Protein AF-X6DNF5-F1 (afdb_monomer)

Structure (mmCIF, N/CA/C/O backbone):
data_AF-X6DNF5-F1
#
_entry.id   AF-X6DNF5-F1
#
loop_
_atom_site.group_PDB
_atom_site.id
_atom_site.type_symbol
_atom_site.label_atom_id
_atom_site.label_alt_id
_atom_site.label_comp_id
_atom_site.label_asym_id
_atom_site.label_entity_id
_atom_site.label_seq_id
_atom_site.pdbx_PDB_ins_code
_atom_site.Cartn_x
_atom_site.Cartn_y
_atom_site.Cartn_z
_atom_site.occupancy
_atom_site.B_iso_or_equiv
_atom_site.auth_seq_id
_atom_site.auth_comp_id
_atom_site.auth_asym_id
_atom_site.auth_atom_id
_atom_site.pdbx_PDB_model_num
ATOM 1 N N . MET A 1 1 ? -33.774 -1.068 -10.343 1.00 35.28 1 MET A N 1
ATOM 2 C CA . MET A 1 1 ? -32.782 -2.159 -10.461 1.00 35.28 1 MET A CA 1
ATOM 3 C C . MET A 1 1 ? -31.436 -1.623 -9.968 1.00 35.28 1 MET A C 1
ATOM 5 O O . MET A 1 1 ? -30.794 -0.854 -10.670 1.00 35.28 1 MET A O 1
ATOM 9 N N . ARG A 1 2 ? -31.097 -1.871 -8.694 1.00 27.62 2 ARG A N 1
ATOM 10 C CA . ARG A 1 2 ? -29.880 -1.365 -8.026 1.00 27.62 2 ARG A CA 1
ATOM 11 C C . ARG A 1 2 ? -28.674 -2.157 -8.543 1.00 27.62 2 ARG A C 1
ATOM 13 O O . ARG A 1 2 ? -28.698 -3.381 -8.462 1.00 27.62 2 ARG A O 1
ATOM 20 N N . ARG A 1 3 ? -27.640 -1.485 -9.060 1.00 29.94 3 ARG A N 1
ATOM 21 C CA . ARG A 1 3 ? -26.357 -2.141 -9.357 1.00 29.94 3 ARG A CA 1
ATOM 22 C C . ARG A 1 3 ? -25.730 -2.607 -8.034 1.00 29.94 3 ARG A C 1
ATOM 24 O O . ARG A 1 3 ? -25.719 -1.814 -7.091 1.00 29.94 3 ARG A O 1
ATOM 31 N N . PRO A 1 4 ? -25.236 -3.849 -7.920 1.00 35.09 4 PRO A N 1
ATOM 32 C CA . PRO A 1 4 ? -24.460 -4.239 -6.756 1.00 35.09 4 PRO A CA 1
ATOM 33 C C . PRO A 1 4 ? -23.142 -3.455 -6.769 1.00 35.09 4 PRO A C 1
ATOM 35 O O . PRO A 1 4 ? -22.412 -3.468 -7.760 1.00 35.09 4 PRO A O 1
ATOM 38 N N . ASN A 1 5 ? -22.875 -2.732 -5.678 1.00 32.38 5 ASN A N 1
ATOM 39 C CA . ASN A 1 5 ? -21.594 -2.088 -5.403 1.00 32.38 5 ASN A CA 1
ATOM 40 C C . ASN A 1 5 ? -20.510 -3.169 -5.325 1.00 32.38 5 ASN A C 1
ATOM 42 O O . ASN A 1 5 ? -20.284 -3.759 -4.270 1.00 32.38 5 ASN A O 1
ATOM 46 N N . GLY A 1 6 ? -19.848 -3.422 -6.450 1.00 28.47 6 GLY A N 1
ATOM 47 C CA . GLY A 1 6 ? -18.581 -4.132 -6.503 1.00 28.47 6 GLY A CA 1
ATOM 48 C C . GLY A 1 6 ? -17.482 -3.229 -5.960 1.00 28.47 6 GLY A C 1
ATOM 49 O O . GLY A 1 6 ? -16.728 -2.642 -6.728 1.00 28.47 6 GLY A O 1
ATOM 50 N N . LEU A 1 7 ? -17.407 -3.099 -4.633 1.00 33.09 7 LEU A N 1
ATOM 51 C CA . LEU A 1 7 ? -16.141 -2.773 -3.992 1.00 33.09 7 LEU A CA 1
ATOM 52 C C . LEU A 1 7 ? -15.235 -3.963 -4.284 1.00 33.09 7 LEU A C 1
ATOM 54 O O . LEU A 1 7 ? -15.443 -5.060 -3.767 1.00 33.09 7 LEU A O 1
ATOM 58 N N . SER A 1 8 ? -14.317 -3.753 -5.221 1.00 33.59 8 SER A N 1
ATOM 59 C CA . SER A 1 8 ? -13.310 -4.718 -5.618 1.00 33.59 8 SER A CA 1
ATOM 60 C C . SER A 1 8 ? -12.617 -5.238 -4.367 1.00 33.59 8 SER A C 1
ATOM 62 O O . SER A 1 8 ? -11.865 -4.513 -3.716 1.00 33.59 8 SER A O 1
ATOM 64 N N . GLN A 1 9 ? -12.873 -6.503 -4.046 1.00 33.78 9 GLN A N 1
ATOM 65 C CA . GLN A 1 9 ? -11.950 -7.315 -3.277 1.00 33.78 9 GLN A CA 1
ATOM 66 C C . GLN A 1 9 ? -10.647 -7.357 -4.084 1.00 33.78 9 GLN A C 1
ATOM 68 O O . GLN A 1 9 ? -10.449 -8.240 -4.915 1.00 33.78 9 GLN A O 1
ATOM 73 N N . THR A 1 10 ? -9.763 -6.376 -3.904 1.00 34.81 10 THR A N 1
ATOM 74 C CA . THR A 1 10 ? -8.356 -6.543 -4.259 1.00 34.81 10 THR A CA 1
ATOM 75 C C . THR A 1 10 ? -7.779 -7.466 -3.205 1.00 34.81 10 THR A C 1
ATOM 77 O O . THR A 1 10 ? -7.317 -7.066 -2.138 1.00 34.81 10 THR A O 1
ATOM 80 N N . ALA A 1 11 ? -7.973 -8.748 -3.504 1.00 30.94 11 ALA A N 1
ATOM 81 C CA . ALA A 1 11 ? -7.489 -9.881 -2.765 1.00 30.94 11 ALA A CA 1
ATOM 82 C C . ALA A 1 11 ? -6.022 -9.689 -2.382 1.00 30.94 11 ALA A C 1
ATOM 84 O O . ALA A 1 11 ? -5.191 -9.260 -3.182 1.00 30.94 11 ALA A O 1
ATOM 85 N N . GLU A 1 12 ? -5.750 -10.062 -1.138 1.00 31.97 12 GLU A N 1
ATOM 86 C CA . GLU A 1 12 ? -4.488 -10.601 -0.655 1.00 31.97 12 GLU A CA 1
ATOM 87 C C . GLU A 1 12 ? -3.693 -11.308 -1.763 1.00 31.97 12 GLU A C 1
ATOM 89 O O . GLU A 1 12 ? -3.837 -12.502 -2.005 1.00 31.97 12 GLU A O 1
ATOM 94 N N . ARG A 1 13 ? -2.793 -10.575 -2.416 1.00 30.89 13 ARG A N 1
ATOM 95 C CA . ARG A 1 13 ? -1.560 -11.159 -2.930 1.00 30.89 13 ARG A CA 1
ATOM 96 C C . ARG A 1 13 ? -0.486 -10.849 -1.908 1.00 30.89 13 ARG A C 1
ATOM 98 O O . ARG A 1 13 ? 0.107 -9.773 -1.905 1.00 30.89 13 ARG A O 1
ATOM 105 N N . ALA A 1 14 ? -0.287 -11.796 -0.997 1.00 32.88 14 ALA A N 1
ATOM 106 C CA . ALA A 1 14 ? 0.929 -11.864 -0.209 1.00 32.88 14 ALA A CA 1
ATOM 107 C C . ALA A 1 14 ? 2.126 -11.790 -1.179 1.00 32.88 14 ALA A C 1
ATOM 109 O O . ALA A 1 14 ? 2.300 -12.674 -2.011 1.00 32.88 14 ALA A O 1
ATOM 110 N N . GLY A 1 15 ? 2.900 -10.703 -1.122 1.00 32.84 15 GLY A N 1
ATOM 111 C CA . GLY A 1 15 ? 4.221 -10.626 -1.755 1.00 32.84 15 GLY A CA 1
ATOM 112 C C . GLY A 1 15 ? 4.400 -9.755 -3.006 1.00 32.84 15 GLY A C 1
ATOM 113 O O . GLY A 1 15 ? 5.535 -9.642 -3.450 1.00 32.84 15 GLY A O 1
ATOM 114 N N . ALA A 1 16 ? 3.380 -9.090 -3.561 1.00 36.53 16 ALA A N 1
ATOM 115 C CA . ALA A 1 16 ? 3.560 -8.280 -4.778 1.00 36.53 16 ALA A CA 1
ATOM 116 C C . ALA A 1 16 ? 3.192 -6.806 -4.561 1.00 36.53 16 ALA A C 1
ATOM 118 O O . ALA A 1 16 ? 2.018 -6.460 -4.568 1.00 36.53 16 ALA A O 1
ATOM 119 N N . LEU A 1 17 ? 4.225 -5.987 -4.325 1.00 40.72 17 LEU A N 1
ATOM 120 C CA . LEU A 1 17 ? 4.458 -4.576 -4.699 1.00 40.72 17 LEU A CA 1
ATOM 121 C 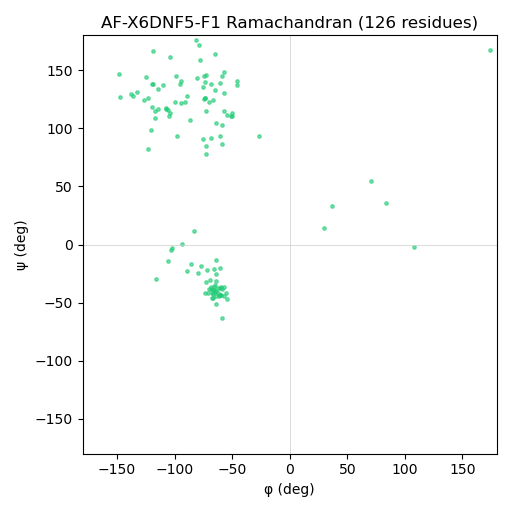C . LEU A 1 17 ? 3.305 -3.565 -4.882 1.00 40.72 17 LEU A C 1
ATOM 123 O O . LEU A 1 17 ? 3.577 -2.473 -5.360 1.00 40.72 17 LEU A O 1
ATOM 127 N N . THR A 1 18 ? 2.063 -3.795 -4.464 1.00 46.72 18 THR A N 1
ATOM 128 C CA . THR A 1 18 ? 1.062 -2.723 -4.428 1.00 46.72 18 THR A CA 1
ATOM 129 C C . THR A 1 18 ? 1.402 -1.791 -3.267 1.00 46.72 18 THR A C 1
ATOM 131 O O . THR A 1 18 ? 1.331 -2.226 -2.112 1.00 46.72 18 THR A O 1
ATOM 134 N N . PRO A 1 19 ? 1.764 -0.523 -3.517 1.00 57.66 19 PRO A N 1
ATOM 135 C CA . PRO A 1 19 ? 2.161 0.370 -2.438 1.00 57.66 19 PRO A CA 1
ATOM 136 C C . PRO A 1 19 ? 0.964 0.716 -1.557 1.00 57.66 19 PRO A C 1
ATOM 138 O O . PRO A 1 19 ? 1.128 0.868 -0.357 1.00 57.66 19 PRO A O 1
ATOM 141 N N . VAL A 1 20 ? -0.246 0.750 -2.123 1.00 57.03 20 VAL A N 1
ATOM 142 C CA . VAL A 1 20 ? -1.458 1.182 -1.431 1.00 57.03 20 VAL A CA 1
ATOM 143 C C . VAL A 1 20 ? -2.333 -0.016 -1.062 1.00 57.03 20 VAL A C 1
ATOM 145 O O . VAL A 1 20 ? -2.940 -0.647 -1.923 1.00 57.03 20 VAL A O 1
ATOM 148 N N . GLN A 1 21 ? -2.429 -0.307 0.232 1.00 64.81 21 GLN A N 1
ATOM 149 C CA . GLN A 1 21 ? -3.350 -1.291 0.795 1.00 64.81 21 GLN A CA 1
ATOM 150 C C . GLN A 1 21 ? -4.570 -0.567 1.362 1.00 64.81 21 GLN A C 1
ATOM 152 O O . GLN A 1 21 ? -4.436 0.288 2.237 1.00 64.81 21 GLN A O 1
ATOM 157 N N . PHE A 1 22 ? -5.758 -0.915 0.873 1.00 60.94 22 PHE A N 1
ATOM 158 C CA . PHE A 1 22 ? -7.022 -0.352 1.333 1.00 60.94 22 PHE A CA 1
ATOM 159 C C . PHE A 1 22 ? -7.943 -1.470 1.809 1.00 60.94 22 PHE A C 1
ATOM 161 O O . PHE A 1 22 ? -8.215 -2.415 1.070 1.00 60.94 22 PHE A O 1
ATOM 168 N N . ARG A 1 23 ? -8.440 -1.359 3.041 1.00 64.62 23 ARG A N 1
ATOM 169 C CA . ARG A 1 23 ? -9.527 -2.201 3.547 1.00 64.62 23 ARG A CA 1
ATOM 170 C C . ARG A 1 23 ? -10.568 -1.327 4.229 1.00 64.62 23 ARG A C 1
ATOM 172 O O . ARG A 1 23 ? -10.233 -0.493 5.066 1.00 64.62 23 ARG A O 1
ATOM 179 N N . THR A 1 24 ? -11.831 -1.537 3.869 1.00 53.88 24 THR A N 1
ATOM 180 C CA . THR A 1 24 ? -12.987 -0.887 4.495 1.00 53.88 24 THR A CA 1
ATOM 181 C C . THR A 1 24 ? -13.745 -1.891 5.342 1.00 53.88 24 THR A C 1
ATOM 183 O O . THR A 1 24 ? -14.339 -2.826 4.804 1.00 53.88 24 THR A O 1
ATOM 186 N N . ALA A 1 25 ? -13.804 -1.650 6.645 1.00 54.91 25 ALA A N 1
ATOM 187 C CA . ALA A 1 25 ? -14.937 -2.093 7.441 1.00 54.91 25 ALA A CA 1
ATOM 188 C C . ALA A 1 25 ? -16.135 -1.177 7.129 1.00 54.91 25 ALA A C 1
ATOM 190 O O . ALA A 1 25 ? -15.940 0.001 6.829 1.00 54.91 25 ALA A O 1
ATOM 191 N N . GLY A 1 26 ? -17.357 -1.717 7.122 1.00 49.41 26 GLY A N 1
ATOM 192 C CA . GLY A 1 26 ? -18.575 -0.998 6.727 1.00 49.41 26 GLY A CA 1
ATOM 193 C C . GLY A 1 26 ? -18.702 0.406 7.338 1.00 49.41 26 GLY A C 1
ATOM 194 O O . GLY A 1 26 ? -18.340 0.634 8.489 1.00 49.41 26 GLY A O 1
ATOM 195 N N . GLY A 1 27 ? -19.197 1.351 6.532 1.00 52.00 27 GLY A N 1
ATOM 196 C CA . GLY A 1 27 ? -19.199 2.782 6.838 1.00 52.00 27 GLY A CA 1
ATOM 197 C C . GLY A 1 27 ? -19.912 3.148 8.144 1.00 52.00 27 GLY A C 1
ATOM 198 O O . GLY A 1 27 ? -21.129 3.014 8.251 1.00 52.00 27 GLY A O 1
ATOM 199 N N . GLY A 1 28 ? -19.136 3.668 9.098 1.00 44.41 28 GLY A N 1
ATOM 200 C CA . GLY A 1 28 ? -19.586 4.448 10.255 1.00 44.41 28 GLY A CA 1
ATOM 201 C C . GLY A 1 28 ? -19.313 5.951 10.061 1.00 44.41 28 GLY A C 1
ATOM 202 O O . GLY A 1 28 ? -18.535 6.322 9.180 1.00 44.41 28 GLY A O 1
ATOM 203 N N . PRO A 1 29 ? -19.984 6.832 10.825 1.00 46.22 29 PRO A N 1
ATOM 204 C CA . PRO A 1 29 ? -20.289 8.207 10.424 1.00 46.22 29 PRO A CA 1
ATOM 205 C C . PRO A 1 29 ? -19.070 9.137 10.442 1.00 46.22 29 PRO A C 1
ATOM 207 O O . PRO A 1 29 ? -18.284 9.089 11.372 1.00 46.22 29 PRO A O 1
ATOM 210 N N . ALA A 1 30 ? -18.965 10.010 9.433 1.00 50.88 30 ALA A N 1
ATOM 211 C CA . ALA A 1 30 ? -18.3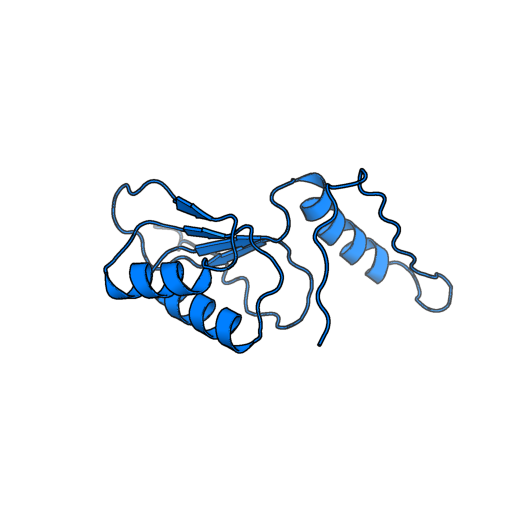34 11.344 9.432 1.00 50.88 30 ALA A CA 1
ATOM 212 C C . ALA A 1 30 ? -17.043 11.583 10.263 1.00 50.88 30 ALA A C 1
ATOM 214 O O . ALA A 1 30 ? -16.826 12.690 10.755 1.00 50.88 30 ALA A O 1
ATOM 215 N N . CYS A 1 31 ? -16.164 10.592 10.414 1.00 48.19 31 CYS A N 1
ATOM 216 C CA . CYS A 1 31 ? -14.901 10.751 11.132 1.00 48.19 31 CYS A CA 1
ATOM 217 C C . CYS A 1 31 ? -13.775 11.087 10.144 1.00 48.19 31 CYS A C 1
ATOM 219 O O . CYS A 1 31 ? -13.515 10.313 9.222 1.00 48.19 31 CYS A O 1
ATOM 221 N N . GLN A 1 32 ? -13.095 12.222 10.333 1.00 56.78 32 GLN A N 1
ATOM 222 C CA . GLN A 1 32 ? -11.915 12.573 9.535 1.00 56.78 32 GLN A CA 1
ATOM 223 C C . GLN A 1 32 ? -10.812 11.515 9.716 1.00 56.78 32 GLN A C 1
ATOM 225 O O . GLN A 1 32 ? -10.607 11.047 10.841 1.00 56.78 32 GLN A O 1
ATOM 230 N N . PRO A 1 33 ? -10.103 11.127 8.643 1.00 63.34 33 PRO A N 1
ATOM 231 C CA . PRO A 1 33 ? -9.048 10.134 8.743 1.00 63.34 33 PRO A CA 1
ATOM 232 C C . PRO A 1 33 ? -7.855 10.676 9.538 1.00 63.34 33 PRO A C 1
ATOM 234 O O . PRO A 1 33 ? -7.426 11.813 9.340 1.00 63.34 33 PRO A O 1
ATOM 237 N N . VAL A 1 34 ? -7.285 9.846 10.409 1.00 76.12 34 VAL A N 1
ATOM 238 C CA . VAL A 1 34 ? -6.063 10.179 11.152 1.00 76.12 34 VAL A CA 1
ATOM 239 C C . VAL A 1 34 ? -4.848 9.708 10.356 1.00 76.12 34 VAL A C 1
ATOM 241 O O . VAL A 1 34 ? -4.730 8.522 10.043 1.00 76.12 34 VAL A O 1
ATOM 244 N N . VAL A 1 35 ? -3.936 10.631 10.037 1.00 76.00 35 VAL A N 1
ATOM 245 C CA . VAL A 1 35 ? -2.683 10.338 9.322 1.00 76.00 35 VAL A CA 1
ATOM 246 C C . VAL A 1 35 ? -1.576 10.004 10.317 1.00 76.00 35 VAL A C 1
ATOM 248 O O . VAL A 1 35 ? -1.304 10.766 11.244 1.00 76.00 35 VAL A O 1
ATOM 251 N N . LEU A 1 36 ? -0.917 8.866 10.111 1.00 76.06 36 LEU A N 1
ATOM 252 C CA . LEU A 1 36 ? 0.078 8.308 11.018 1.00 76.06 36 LEU A CA 1
ATOM 253 C C . LEU A 1 36 ? 1.435 8.178 10.332 1.00 76.06 36 LEU A C 1
ATOM 255 O O . LEU A 1 36 ? 1.607 7.412 9.383 1.00 76.06 36 LEU A O 1
ATOM 259 N N . ALA A 1 37 ? 2.416 8.899 10.875 1.00 64.69 37 ALA A N 1
ATOM 260 C CA . ALA A 1 37 ? 3.820 8.829 10.490 1.00 64.69 37 ALA A CA 1
ATOM 261 C C . ALA A 1 37 ? 4.669 8.485 11.728 1.00 64.69 37 ALA A C 1
ATOM 263 O O . ALA A 1 37 ? 5.204 9.363 12.401 1.00 64.69 37 ALA A O 1
ATOM 264 N N . GLY A 1 38 ? 4.757 7.196 12.079 1.00 72.06 38 GLY A N 1
ATOM 265 C CA . GLY A 1 38 ? 5.569 6.743 13.215 1.00 72.06 38 GLY A CA 1
ATOM 266 C C . GLY A 1 38 ? 5.437 5.254 13.549 1.00 72.06 38 GLY A C 1
ATOM 267 O O . GLY A 1 38 ? 4.522 4.579 13.079 1.00 72.06 38 GLY A O 1
ATOM 268 N N . ARG A 1 39 ? 6.341 4.743 14.398 1.00 70.38 39 ARG A N 1
ATOM 269 C CA . ARG A 1 39 ? 6.408 3.317 14.794 1.00 70.38 39 ARG A CA 1
ATOM 270 C C . ARG A 1 39 ? 5.198 2.828 15.603 1.00 70.38 39 ARG A C 1
ATOM 272 O O . ARG A 1 39 ? 4.903 1.647 15.605 1.00 70.38 39 ARG A O 1
ATOM 279 N N . LEU A 1 40 ? 4.445 3.729 16.235 1.00 77.50 40 LEU A N 1
ATOM 280 C CA . LEU A 1 40 ? 3.281 3.385 17.071 1.00 77.50 40 LEU A CA 1
ATOM 281 C C . LEU A 1 40 ? 1.981 3.162 16.276 1.00 77.50 40 LEU A C 1
ATOM 283 O O . LEU A 1 40 ? 0.897 3.098 16.855 1.00 77.50 40 LEU A O 1
ATOM 287 N N . SER A 1 41 ? 2.076 3.059 14.948 1.00 78.44 41 SER A N 1
ATOM 288 C CA . SER A 1 41 ? 0.903 2.952 14.075 1.00 78.44 41 SER A CA 1
ATOM 289 C C . SER A 1 41 ? 0.110 1.659 14.311 1.00 78.44 41 SER A C 1
ATOM 291 O O . SER A 1 41 ? -1.116 1.704 14.274 1.00 78.44 41 SER A O 1
ATOM 293 N N . ASN A 1 42 ? 0.778 0.540 14.631 1.00 80.56 42 ASN A N 1
ATOM 294 C CA . ASN A 1 42 ? 0.102 -0.717 14.975 1.00 80.56 42 ASN A CA 1
ATOM 295 C C . ASN A 1 42 ? -0.724 -0.577 16.272 1.00 80.56 42 ASN A C 1
ATOM 297 O O . ASN A 1 42 ? -1.926 -0.840 16.296 1.00 80.56 42 ASN A O 1
ATOM 301 N N . THR A 1 43 ? -0.113 -0.066 17.344 1.00 83.12 43 THR A N 1
ATOM 302 C CA . THR A 1 43 ? -0.797 0.128 18.632 1.00 83.12 43 THR A CA 1
ATOM 303 C C . THR A 1 43 ? -2.054 0.982 18.493 1.00 83.12 43 THR A C 1
ATOM 305 O O . THR A 1 43 ? -3.091 0.657 19.072 1.00 83.12 43 THR A O 1
ATOM 308 N N . LEU A 1 44 ? -1.993 2.055 17.700 1.00 81.44 44 LEU A N 1
ATOM 309 C CA . LEU A 1 44 ? -3.163 2.893 17.469 1.00 81.44 44 LEU A CA 1
ATOM 310 C C . LEU A 1 44 ? -4.227 2.186 16.621 1.00 81.44 44 LEU A C 1
ATOM 312 O O . LEU A 1 44 ? -5.406 2.306 16.941 1.00 81.44 44 LEU A O 1
ATOM 316 N N . ALA A 1 45 ? -3.836 1.405 15.609 1.00 80.31 45 ALA A N 1
ATOM 317 C CA . ALA A 1 45 ? -4.774 0.592 14.837 1.00 80.31 45 ALA A CA 1
ATOM 318 C C . ALA A 1 45 ? -5.562 -0.370 15.741 1.00 80.31 45 ALA A C 1
ATOM 320 O O . ALA A 1 45 ? -6.790 -0.415 15.665 1.00 80.31 45 ALA A O 1
ATOM 321 N N . ARG A 1 46 ? -4.884 -1.047 16.678 1.00 82.62 46 ARG A N 1
ATOM 322 C CA . ARG A 1 46 ? -5.526 -1.924 17.674 1.00 82.62 46 ARG A CA 1
ATOM 323 C C . ARG A 1 46 ? -6.482 -1.164 18.597 1.00 82.62 46 ARG A C 1
ATOM 325 O O . ARG A 1 46 ? -7.580 -1.639 18.877 1.00 82.62 46 ARG A O 1
ATOM 332 N N . LEU A 1 47 ? -6.098 0.030 19.054 1.00 83.19 47 LEU A N 1
ATOM 333 C CA . LEU A 1 47 ? -6.952 0.868 19.903 1.00 83.19 47 LEU A CA 1
ATOM 334 C C . LEU A 1 47 ? -8.197 1.368 19.163 1.00 83.19 47 LEU A C 1
ATOM 336 O O . LEU A 1 47 ? -9.290 1.344 19.727 1.00 83.19 47 LEU A O 1
ATOM 340 N N . CYS A 1 48 ? -8.044 1.802 17.911 1.00 82.25 48 CYS A N 1
ATOM 341 C CA . CYS A 1 48 ? -9.159 2.224 17.070 1.00 82.25 48 CYS A CA 1
ATOM 342 C C . CYS A 1 48 ? -10.099 1.052 16.773 1.00 82.25 48 CYS A C 1
ATOM 344 O O . CYS A 1 48 ? -11.311 1.230 16.860 1.00 82.25 48 CYS A O 1
ATOM 346 N N . ALA A 1 49 ? -9.565 -0.142 16.513 1.00 82.19 49 ALA A N 1
ATOM 347 C CA . ALA A 1 49 ? -10.364 -1.349 16.328 1.00 82.19 49 ALA A CA 1
ATOM 348 C C . ALA A 1 49 ? -11.191 -1.708 17.572 1.00 82.19 49 ALA A C 1
ATOM 350 O O . ALA A 1 49 ? -12.377 -2.002 17.469 1.00 82.19 49 ALA A O 1
ATOM 351 N N . ALA A 1 50 ? -10.590 -1.619 18.762 1.00 82.88 50 ALA A N 1
ATOM 352 C CA . ALA A 1 50 ? -11.269 -1.944 20.015 1.00 82.88 50 ALA A CA 1
ATOM 353 C C . ALA A 1 50 ? -12.319 -0.902 20.441 1.00 82.88 50 ALA A C 1
ATOM 355 O O . ALA A 1 50 ? -13.300 -1.249 21.094 1.00 82.88 50 ALA A O 1
ATOM 356 N N . ARG A 1 51 ? -12.103 0.381 20.123 1.00 80.00 51 ARG A N 1
ATOM 357 C CA . ARG A 1 51 ? -12.943 1.497 20.598 1.00 80.00 51 ARG A CA 1
ATOM 358 C C . ARG A 1 51 ? -13.923 2.047 19.559 1.00 80.00 51 ARG A C 1
ATOM 360 O O . ARG A 1 51 ? -14.702 2.927 19.908 1.00 80.00 51 ARG A O 1
ATOM 367 N N . GLY A 1 52 ? -13.884 1.570 18.314 1.00 73.75 52 GLY A N 1
ATOM 368 C CA . GLY A 1 52 ? -14.666 2.153 17.217 1.00 73.75 52 GLY A CA 1
ATOM 369 C C . GLY A 1 52 ? -14.135 3.531 16.810 1.00 73.75 52 GLY A C 1
ATOM 370 O O . GLY A 1 52 ? -14.854 4.525 16.847 1.00 73.75 52 GLY A O 1
ATOM 371 N N . GLY A 1 53 ? -12.840 3.596 16.496 1.00 73.94 53 GLY A N 1
ATOM 372 C CA . GLY A 1 53 ? -12.130 4.825 16.147 1.00 73.94 53 GLY A CA 1
ATOM 373 C C . GLY A 1 53 ? -12.307 5.284 14.689 1.00 73.94 53 GLY A C 1
ATOM 374 O O . GLY A 1 53 ? -12.920 4.588 13.879 1.00 73.94 53 GLY A O 1
ATOM 375 N N . PRO A 1 54 ? -11.744 6.458 14.341 1.00 81.75 54 PRO A N 1
ATOM 376 C CA . PRO A 1 54 ? -11.793 7.006 12.986 1.00 81.75 54 PRO A CA 1
ATOM 377 C C . PRO A 1 54 ? -11.021 6.134 11.989 1.00 81.75 54 PRO A C 1
ATOM 379 O O . PRO A 1 54 ? -10.168 5.333 12.374 1.00 81.75 54 PRO A O 1
ATOM 382 N N . ALA A 1 55 ? -11.266 6.354 10.695 1.00 83.25 55 ALA A N 1
ATOM 383 C CA . ALA A 1 55 ? -10.444 5.775 9.636 1.00 83.25 55 ALA A CA 1
ATOM 384 C C . ALA A 1 55 ? -8.965 6.180 9.790 1.00 83.25 55 ALA A C 1
ATOM 386 O O . ALA A 1 55 ? -8.655 7.280 10.254 1.00 83.25 55 ALA A O 1
ATOM 387 N N . LEU A 1 56 ? -8.048 5.306 9.375 1.00 84.06 56 LEU A N 1
ATOM 388 C CA . LEU A 1 56 ? -6.607 5.495 9.552 1.00 84.06 56 LEU A CA 1
ATOM 389 C C . LEU A 1 56 ? -5.874 5.526 8.212 1.00 84.06 56 LEU A C 1
ATOM 391 O O . LEU A 1 56 ? -6.129 4.702 7.336 1.00 84.06 56 LEU A O 1
ATOM 395 N N . VAL A 1 57 ? -4.915 6.445 8.081 1.00 86.69 57 VAL A N 1
ATOM 396 C CA . VAL A 1 57 ? -3.967 6.509 6.963 1.00 86.69 57 VAL A CA 1
ATOM 397 C C . VAL A 1 57 ? -2.555 6.300 7.509 1.00 86.69 57 VAL A C 1
ATOM 399 O O . VAL A 1 57 ? -2.021 7.160 8.202 1.00 86.69 57 VAL A O 1
ATOM 402 N N . ILE A 1 58 ? -1.945 5.152 7.224 1.00 86.12 58 ILE A N 1
ATOM 403 C CA . ILE A 1 58 ? -0.652 4.721 7.766 1.00 86.12 58 ILE A CA 1
ATOM 404 C C . ILE A 1 58 ? 0.437 4.889 6.702 1.00 86.12 58 ILE A C 1
ATOM 406 O O . ILE A 1 58 ? 0.432 4.188 5.691 1.00 86.12 58 ILE A O 1
ATOM 410 N N . GLY A 1 59 ? 1.377 5.805 6.950 1.00 82.19 59 GLY A N 1
ATOM 411 C CA . GLY A 1 59 ? 2.542 6.075 6.095 1.00 82.19 59 GLY A CA 1
ATOM 412 C C . GLY A 1 59 ? 3.863 5.487 6.592 1.00 82.19 59 GLY A C 1
ATOM 413 O O . GLY A 1 59 ? 4.905 5.669 5.968 1.00 82.19 59 GLY A O 1
ATOM 414 N N . SER A 1 60 ? 3.854 4.850 7.760 1.00 82.50 60 SER A N 1
ATOM 415 C CA . SER A 1 60 ? 5.043 4.252 8.361 1.00 82.50 60 SER A CA 1
ATOM 416 C C . SER A 1 60 ? 5.464 2.976 7.627 1.00 82.50 60 SER A C 1
ATOM 418 O O . SER A 1 60 ? 4.650 2.211 7.109 1.00 82.50 60 SER A O 1
ATOM 420 N N . THR A 1 61 ? 6.774 2.756 7.574 1.00 78.31 61 THR A N 1
ATOM 421 C CA . THR A 1 61 ? 7.409 1.589 6.955 1.00 78.31 61 THR A CA 1
ATOM 422 C C . THR A 1 61 ? 8.203 0.804 8.003 1.00 78.31 61 THR A C 1
ATOM 424 O O . THR A 1 61 ? 8.447 1.304 9.103 1.00 78.31 61 THR A O 1
ATOM 427 N N . GLY A 1 62 ? 8.604 -0.428 7.667 1.00 79.56 62 GLY A N 1
ATOM 428 C CA . GLY A 1 62 ? 9.419 -1.275 8.549 1.00 79.56 62 GLY A CA 1
ATOM 429 C C . GLY A 1 62 ? 8.633 -2.056 9.605 1.00 79.56 62 GLY A C 1
ATOM 430 O O . GLY A 1 62 ? 9.130 -2.204 10.715 1.00 79.56 62 GLY A O 1
ATOM 431 N N . PHE A 1 63 ? 7.429 -2.522 9.263 1.00 80.25 63 PHE A N 1
ATOM 432 C CA . PHE A 1 63 ? 6.641 -3.409 10.123 1.00 80.25 63 PHE A CA 1
ATOM 433 C C . PHE A 1 63 ? 7.103 -4.859 10.011 1.00 80.25 63 PHE A C 1
ATOM 435 O O . PHE A 1 63 ? 7.413 -5.317 8.906 1.00 80.25 63 PHE A O 1
ATOM 442 N N . ASP A 1 64 ? 7.084 -5.581 11.126 1.00 84.38 64 ASP A N 1
ATOM 443 C CA . ASP A 1 64 ? 7.256 -7.031 11.131 1.00 84.38 64 ASP A CA 1
ATOM 444 C C . ASP A 1 64 ? 5.962 -7.771 10.723 1.00 84.38 64 ASP A C 1
ATOM 446 O O . ASP A 1 64 ? 4.890 -7.182 10.555 1.00 84.38 64 ASP A O 1
ATOM 450 N N . ALA A 1 65 ? 6.051 -9.088 10.520 1.00 83.56 65 ALA A N 1
ATOM 451 C CA . ALA A 1 65 ? 4.904 -9.890 10.094 1.00 83.56 65 ALA A CA 1
ATOM 452 C C . ALA A 1 65 ? 3.761 -9.922 11.130 1.00 83.56 65 ALA A C 1
ATOM 454 O O . ALA A 1 65 ? 2.596 -10.007 10.739 1.00 83.56 65 ALA A O 1
ATOM 455 N N . ALA A 1 66 ? 4.074 -9.836 12.426 1.00 84.12 66 ALA A N 1
ATOM 456 C CA . ALA A 1 66 ? 3.080 -9.837 13.495 1.00 84.12 66 ALA A CA 1
ATOM 457 C C . ALA A 1 66 ? 2.339 -8.492 13.556 1.00 84.12 66 ALA A C 1
ATOM 459 O O . ALA A 1 66 ? 1.114 -8.461 13.632 1.00 84.12 66 ALA A O 1
ATOM 460 N N . GLU A 1 67 ? 3.057 -7.381 13.409 1.00 83.38 67 GLU A N 1
ATOM 461 C CA . GLU A 1 67 ? 2.496 -6.037 13.319 1.00 83.38 67 GLU A CA 1
ATOM 462 C C . GLU A 1 67 ? 1.600 -5.878 12.087 1.00 83.38 67 GLU A C 1
ATOM 464 O O . GLU A 1 67 ? 0.553 -5.234 12.148 1.00 83.38 67 GLU A O 1
ATOM 469 N N . LEU A 1 68 ? 1.975 -6.490 10.962 1.00 84.06 68 LEU A N 1
ATOM 470 C CA . LEU A 1 68 ? 1.127 -6.525 9.771 1.00 84.06 68 LEU A CA 1
ATOM 471 C C . LEU A 1 68 ? -0.153 -7.332 9.991 1.00 84.06 68 LEU A C 1
ATOM 473 O O . LEU A 1 68 ? -1.211 -6.915 9.516 1.00 84.06 68 LEU A O 1
ATOM 477 N N . ALA A 1 69 ? -0.071 -8.453 10.711 1.00 85.88 69 ALA A N 1
ATOM 478 C CA . ALA A 1 69 ? -1.242 -9.244 11.070 1.00 85.88 69 ALA A CA 1
ATOM 479 C C . ALA A 1 69 ? -2.184 -8.454 11.991 1.00 85.88 69 ALA A C 1
ATOM 481 O O . ALA A 1 69 ? -3.382 -8.392 11.724 1.00 85.88 69 ALA A O 1
ATOM 482 N N . ASP A 1 70 ? -1.652 -7.760 12.999 1.00 85.06 70 ASP A N 1
ATOM 483 C CA . ASP A 1 70 ? -2.442 -6.898 13.883 1.00 85.06 70 ASP A CA 1
ATOM 484 C C . ASP A 1 70 ? -3.163 -5.779 13.113 1.00 85.06 70 ASP A C 1
ATOM 486 O O . ASP A 1 70 ? -4.346 -5.512 13.345 1.00 85.06 70 ASP A O 1
ATOM 490 N N . ILE A 1 71 ? -2.475 -5.133 12.165 1.00 83.50 71 ILE A N 1
ATOM 491 C CA . ILE A 1 71 ? -3.073 -4.105 11.303 1.00 83.50 71 ILE A CA 1
ATOM 492 C C . ILE A 1 71 ? -4.167 -4.717 10.416 1.00 83.50 71 ILE A C 1
ATOM 494 O O . ILE A 1 71 ? -5.220 -4.103 10.230 1.00 83.50 71 ILE A O 1
ATOM 498 N N . ALA A 1 72 ? -3.952 -5.921 9.882 1.00 84.94 72 ALA A N 1
ATOM 499 C CA . ALA A 1 72 ? -4.941 -6.622 9.066 1.00 84.94 72 ALA A CA 1
ATOM 500 C C . ALA A 1 72 ? -6.193 -7.017 9.868 1.00 84.94 72 ALA A C 1
ATOM 502 O O . ALA A 1 72 ? -7.304 -6.924 9.338 1.00 84.94 72 ALA A O 1
ATOM 503 N N . GLU A 1 73 ? -6.031 -7.404 11.136 1.00 84.94 73 GLU A N 1
ATOM 504 C CA . GLU A 1 73 ? -7.136 -7.656 12.063 1.00 84.94 73 GLU A CA 1
ATOM 505 C C . GLU A 1 73 ? -7.890 -6.366 12.402 1.00 84.94 73 GLU A C 1
ATOM 507 O O . GLU A 1 73 ? -9.117 -6.319 12.301 1.00 84.94 73 GLU A O 1
ATOM 512 N N . ALA A 1 74 ? -7.175 -5.280 12.710 1.00 83.69 74 ALA A N 1
ATOM 513 C CA . ALA A 1 74 ? -7.785 -3.974 12.955 1.00 83.69 74 ALA A CA 1
ATOM 514 C C . ALA A 1 74 ? -8.590 -3.476 11.741 1.00 83.69 74 ALA A C 1
ATOM 516 O O . ALA A 1 74 ? -9.697 -2.949 11.892 1.00 83.69 74 ALA A O 1
ATOM 517 N N . ALA A 1 75 ? -8.089 -3.727 10.529 1.00 84.75 75 ALA A N 1
ATOM 518 C CA . ALA A 1 75 ? -8.739 -3.355 9.278 1.00 84.75 75 ALA A CA 1
ATOM 519 C C . ALA A 1 75 ? -10.090 -4.058 9.024 1.00 84.75 75 ALA A C 1
ATOM 521 O O . ALA A 1 75 ? -10.843 -3.640 8.144 1.00 84.75 75 ALA A O 1
ATOM 522 N N . LYS A 1 76 ? -10.427 -5.114 9.782 1.00 83.94 76 LYS A N 1
ATOM 523 C CA . LYS A 1 76 ? -11.761 -5.745 9.740 1.00 83.94 76 LYS A CA 1
ATOM 524 C C . LYS A 1 76 ? -12.842 -4.880 10.388 1.00 83.94 76 LYS A C 1
ATOM 526 O O . LYS A 1 76 ? -14.020 -5.061 10.095 1.00 83.94 76 LYS A O 1
ATOM 531 N N . THR A 1 77 ? -12.448 -3.962 11.270 1.00 82.12 77 THR A N 1
ATOM 532 C CA . THR A 1 77 ? -13.359 -3.142 12.089 1.00 82.12 77 THR A CA 1
ATOM 533 C C . THR A 1 77 ? -13.273 -1.652 11.773 1.00 82.12 77 THR A C 1
ATOM 535 O O . THR A 1 77 ? -14.274 -0.949 11.876 1.00 82.12 77 THR A O 1
ATOM 538 N N . VAL A 1 78 ? -12.108 -1.173 11.329 1.00 81.12 78 VAL A N 1
ATOM 539 C CA . VAL A 1 78 ? -11.851 0.229 10.982 1.00 81.12 78 VAL A CA 1
ATOM 540 C C . VAL A 1 78 ? -11.323 0.308 9.553 1.00 81.12 78 VAL A C 1
ATOM 542 O O . VAL A 1 78 ?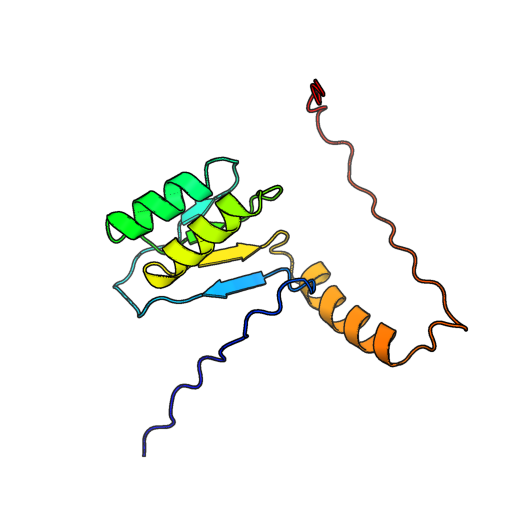 -10.581 -0.563 9.111 1.00 81.12 78 VAL A O 1
ATOM 545 N N . ALA A 1 79 ? -11.694 1.355 8.812 1.00 83.25 79 ALA A N 1
ATOM 546 C CA . ALA A 1 79 ? -11.126 1.589 7.489 1.00 83.25 79 ALA A CA 1
ATOM 547 C C . ALA A 1 79 ? -9.652 2.010 7.603 1.00 83.25 79 ALA A C 1
ATOM 549 O O . ALA A 1 79 ? -9.344 3.011 8.253 1.00 83.25 79 ALA A O 1
ATOM 550 N N . ILE A 1 80 ? -8.749 1.262 6.966 1.00 84.44 80 ILE A N 1
ATOM 551 C CA . ILE A 1 80 ? -7.304 1.518 7.005 1.00 84.44 80 ILE A CA 1
ATOM 552 C C . ILE A 1 80 ? -6.760 1.615 5.577 1.00 84.44 80 ILE A C 1
ATOM 554 O O . ILE A 1 80 ? -6.916 0.698 4.768 1.00 84.44 80 ILE A O 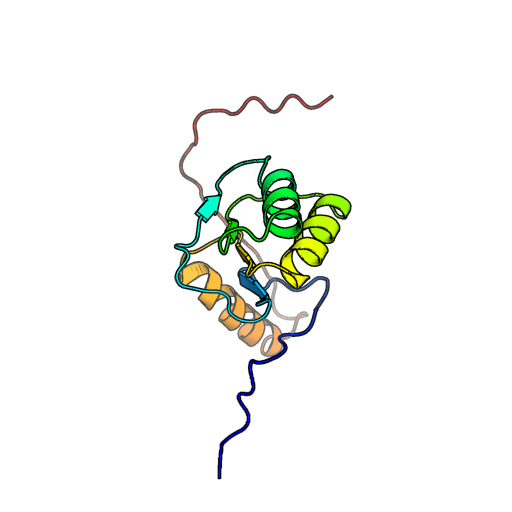1
ATOM 558 N N . LEU A 1 81 ? -6.099 2.738 5.291 1.00 85.12 81 LEU A N 1
ATOM 559 C CA . LEU A 1 81 ? -5.272 2.969 4.114 1.00 85.12 81 LEU A CA 1
ATOM 560 C C . LEU A 1 81 ? -3.808 2.926 4.545 1.00 85.12 81 LEU A C 1
ATOM 562 O O . LEU A 1 81 ? -3.365 3.789 5.295 1.00 85.12 81 LEU A O 1
ATOM 566 N N . ARG A 1 82 ? -3.031 1.964 4.064 1.00 85.38 82 ARG A N 1
ATOM 567 C CA . ARG A 1 82 ? -1.592 1.897 4.327 1.00 85.38 82 ARG A CA 1
ATOM 568 C C . ARG A 1 82 ? -0.825 2.085 3.030 1.00 85.38 82 ARG A C 1
ATOM 570 O O . ARG A 1 82 ? -1.145 1.428 2.045 1.00 85.38 82 ARG A O 1
ATOM 577 N N . SER A 1 83 ? 0.200 2.932 3.044 1.00 84.31 83 SER A N 1
ATOM 578 C CA . SER A 1 83 ? 1.154 2.995 1.940 1.00 84.31 83 SER A CA 1
ATOM 579 C C . SER A 1 83 ? 2.561 3.376 2.373 1.00 84.31 83 SER A C 1
ATOM 581 O O . SER A 1 83 ? 2.738 4.174 3.286 1.00 84.31 83 SER A O 1
ATOM 583 N N . SER A 1 84 ? 3.569 2.832 1.687 1.00 77.62 84 SER A N 1
ATOM 584 C CA . SER A 1 84 ? 4.958 3.301 1.789 1.00 77.62 84 SER A CA 1
ATOM 585 C C . SER A 1 84 ? 5.202 4.596 1.002 1.00 77.62 84 SER A C 1
ATOM 587 O O . SER A 1 84 ? 6.179 5.295 1.260 1.00 77.62 84 SER A O 1
ATOM 589 N N . SER A 1 85 ? 4.316 4.930 0.056 1.00 80.81 85 SER A N 1
ATOM 590 C CA . SER A 1 85 ? 4.340 6.170 -0.723 1.00 80.81 85 SER A CA 1
ATOM 591 C C . SER A 1 85 ? 2.925 6.629 -1.082 1.00 80.81 85 SER A C 1
ATOM 593 O O . SER A 1 85 ? 2.136 5.899 -1.685 1.00 80.81 85 SER A O 1
ATOM 595 N N . PHE A 1 86 ? 2.596 7.878 -0.757 1.00 82.50 86 PHE A N 1
ATOM 596 C CA . PHE A 1 86 ? 1.334 8.506 -1.172 1.00 82.50 86 PHE A CA 1
ATOM 597 C C . PHE A 1 86 ? 1.469 9.308 -2.472 1.00 82.50 86 PHE A C 1
ATOM 599 O O . PHE A 1 86 ? 0.497 9.901 -2.932 1.00 82.50 86 PHE A O 1
ATOM 606 N N . SER A 1 87 ? 2.666 9.338 -3.070 1.00 84.69 87 SER A N 1
ATOM 607 C CA . SER A 1 87 ? 2.887 10.024 -4.340 1.00 84.69 87 SER A CA 1
ATOM 608 C C . SER A 1 87 ? 2.307 9.213 -5.496 1.00 84.69 87 SER A C 1
ATOM 610 O O . SER A 1 87 ? 2.522 8.005 -5.600 1.00 84.69 87 SER A O 1
ATOM 612 N N . VAL A 1 88 ? 1.607 9.903 -6.396 1.00 85.44 88 VAL A N 1
ATOM 613 C CA . VAL A 1 88 ? 1.012 9.305 -7.598 1.00 85.44 88 VAL A CA 1
ATOM 614 C C . VAL A 1 88 ? 2.086 8.692 -8.500 1.00 85.44 88 VAL A C 1
ATOM 616 O O . VAL A 1 88 ? 1.864 7.623 -9.055 1.00 85.44 88 VAL A O 1
ATOM 619 N N . GLY A 1 89 ? 3.262 9.322 -8.603 1.00 86.69 89 GLY A N 1
ATOM 620 C CA . GLY A 1 89 ? 4.335 8.904 -9.512 1.00 86.69 89 GLY A CA 1
ATOM 621 C C . GLY A 1 89 ? 4.828 7.473 -9.257 1.00 86.69 89 GLY A C 1
ATOM 622 O O . GLY A 1 89 ? 4.634 6.618 -10.117 1.00 86.69 89 GLY A O 1
ATOM 623 N N . PRO A 1 90 ? 5.407 7.169 -8.079 1.00 84.44 90 PRO A N 1
ATOM 624 C CA . PRO A 1 90 ? 5.831 5.812 -7.735 1.00 84.44 90 PRO A CA 1
ATOM 625 C C . PRO A 1 90 ? 4.696 4.784 -7.812 1.00 84.44 90 PRO A C 1
ATOM 627 O O . PRO A 1 90 ? 4.918 3.670 -8.271 1.00 84.44 90 PRO A O 1
ATOM 630 N N . ASN A 1 91 ? 3.471 5.160 -7.428 1.00 85.88 91 ASN A N 1
ATOM 631 C CA . ASN A 1 91 ? 2.325 4.249 -7.474 1.00 85.88 91 ASN A CA 1
ATOM 632 C C . ASN A 1 91 ? 1.913 3.902 -8.915 1.00 85.88 91 ASN A C 1
ATOM 634 O O . ASN A 1 91 ? 1.557 2.759 -9.185 1.00 85.88 91 ASN A O 1
ATOM 638 N N . MET A 1 92 ? 2.000 4.857 -9.844 1.00 87.06 92 MET A N 1
ATOM 639 C CA . MET A 1 92 ? 1.776 4.622 -11.273 1.00 87.06 92 MET A CA 1
ATOM 640 C C . MET A 1 92 ? 2.913 3.802 -11.893 1.00 87.06 92 MET A C 1
ATOM 642 O O . MET A 1 92 ? 2.654 2.883 -12.668 1.00 87.06 92 MET A O 1
ATOM 646 N N . LEU A 1 93 ? 4.163 4.098 -11.521 1.00 88.88 93 LEU A N 1
ATOM 647 C CA . LEU A 1 93 ? 5.338 3.380 -12.016 1.00 88.88 93 LEU A CA 1
ATOM 648 C C . LEU A 1 93 ? 5.298 1.892 -11.672 1.00 88.88 93 LEU A C 1
ATOM 650 O O . LEU A 1 93 ? 5.689 1.093 -12.509 1.00 88.88 93 LEU A O 1
ATOM 654 N N . VAL A 1 94 ? 4.781 1.504 -10.501 1.00 86.88 94 VAL A N 1
ATOM 655 C CA . VAL A 1 94 ? 4.599 0.083 -10.153 1.00 86.88 94 VAL A CA 1
ATOM 656 C C . VAL A 1 94 ? 3.783 -0.652 -11.220 1.00 86.88 94 VAL A C 1
ATOM 658 O O . VAL A 1 94 ? 4.195 -1.720 -11.663 1.00 86.88 94 VAL A O 1
ATOM 661 N N . GLY A 1 95 ? 2.664 -0.073 -11.669 1.00 86.56 95 GLY A N 1
ATOM 662 C CA . GLY A 1 95 ? 1.824 -0.690 -12.700 1.00 86.56 95 GLY A CA 1
ATOM 663 C C . GLY A 1 95 ? 2.507 -0.746 -14.067 1.00 86.56 95 GLY A C 1
ATOM 664 O O . GLY A 1 95 ? 2.464 -1.773 -14.736 1.00 86.56 95 GLY A O 1
ATOM 665 N N . LEU A 1 96 ? 3.195 0.330 -14.460 1.00 89.94 96 LEU A N 1
ATOM 666 C CA . LEU A 1 96 ? 3.921 0.380 -15.734 1.00 89.94 96 LEU A CA 1
ATOM 667 C C . LEU A 1 96 ? 5.105 -0.593 -15.772 1.00 89.94 96 LEU A C 1
ATOM 669 O O . LEU A 1 96 ? 5.353 -1.220 -16.796 1.00 89.94 96 LEU A O 1
ATOM 673 N N . VAL A 1 97 ? 5.830 -0.736 -14.661 1.00 90.94 97 VAL A N 1
ATOM 674 C CA . VAL A 1 97 ? 6.936 -1.694 -14.537 1.00 90.94 97 VAL A CA 1
ATOM 675 C C . VAL A 1 97 ? 6.404 -3.124 -14.557 1.00 90.94 97 VAL A C 1
ATOM 677 O O . VAL A 1 97 ? 7.010 -3.986 -15.187 1.00 90.94 97 VAL A O 1
ATOM 680 N N . GLU A 1 98 ? 5.255 -3.387 -13.930 1.00 89.94 98 GLU A N 1
ATOM 681 C CA . GLU A 1 98 ? 4.604 -4.694 -14.027 1.00 89.94 98 GLU A CA 1
ATOM 682 C C . GLU A 1 98 ? 4.234 -5.022 -15.481 1.00 89.94 98 GLU A C 1
ATOM 684 O O . GLU A 1 98 ? 4.499 -6.130 -15.941 1.00 89.94 98 GLU A O 1
ATOM 689 N N . GLU A 1 99 ? 3.686 -4.067 -16.232 1.00 91.94 99 GLU A N 1
ATOM 690 C CA . GLU A 1 99 ? 3.348 -4.271 -17.643 1.00 91.94 99 GLU A CA 1
ATOM 691 C C . GLU A 1 99 ? 4.598 -4.472 -18.512 1.00 91.94 99 GLU A C 1
ATOM 693 O O . GLU A 1 99 ? 4.670 -5.435 -19.277 1.00 91.94 99 GLU A O 1
ATOM 698 N N . ALA A 1 100 ? 5.619 -3.630 -18.335 1.00 91.00 100 ALA A N 1
ATOM 699 C CA . ALA A 1 100 ? 6.884 -3.740 -19.055 1.00 91.00 100 ALA A CA 1
ATOM 700 C C . ALA A 1 100 ? 7.598 -5.070 -18.767 1.00 91.00 100 ALA A C 1
ATOM 702 O O . ALA A 1 100 ? 8.038 -5.741 -19.695 1.00 91.00 100 ALA A O 1
ATOM 703 N N . SER A 1 101 ? 7.653 -5.502 -17.503 1.00 90.44 101 SER A N 1
ATOM 704 C CA . SER A 1 101 ? 8.305 -6.765 -17.121 1.00 90.44 101 SER A CA 1
ATOM 705 C C . SER A 1 101 ? 7.625 -8.007 -17.702 1.00 90.44 101 SER A C 1
ATOM 707 O O . SER A 1 101 ? 8.281 -9.024 -17.884 1.00 90.44 101 SER A O 1
ATOM 709 N N . ARG A 1 102 ? 6.326 -7.941 -18.023 1.00 91.44 102 ARG A N 1
ATOM 710 C CA . ARG A 1 102 ? 5.617 -9.031 -18.716 1.00 91.44 102 ARG A CA 1
ATOM 711 C C . ARG A 1 102 ? 5.860 -9.045 -20.224 1.00 91.44 102 ARG A C 1
ATOM 713 O O . ARG A 1 102 ? 5.665 -10.085 -20.845 1.00 91.44 102 ARG A O 1
ATOM 720 N N . ALA A 1 103 ? 6.201 -7.900 -20.811 1.00 92.00 103 ALA A N 1
ATOM 721 C CA . ALA A 1 103 ? 6.414 -7.751 -22.247 1.00 92.00 103 ALA A CA 1
ATOM 722 C C .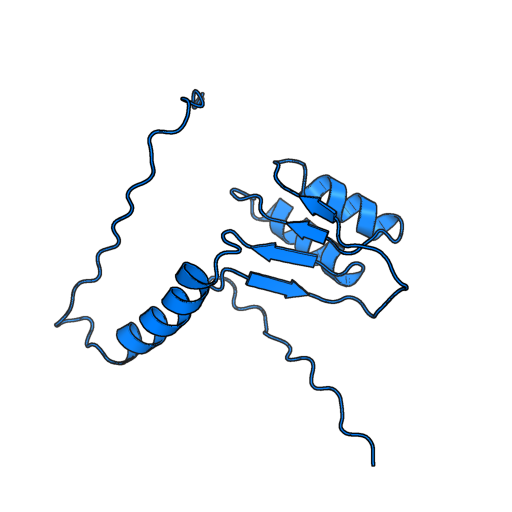 ALA A 1 103 ? 7.868 -8.023 -22.677 1.00 92.00 103 ALA A C 1
ATOM 724 O O . ALA A 1 103 ? 8.104 -8.323 -23.845 1.00 92.00 103 ALA A O 1
ATOM 725 N N . LEU A 1 104 ? 8.827 -7.903 -21.756 1.00 89.94 104 LEU A N 1
ATOM 726 C CA . LEU A 1 104 ? 10.256 -8.116 -22.000 1.00 89.94 104 LEU A CA 1
ATOM 727 C C . LEU A 1 104 ? 10.670 -9.552 -21.635 1.00 89.94 104 LEU A C 1
ATOM 729 O O . LEU A 1 104 ? 10.242 -10.071 -20.604 1.00 89.94 104 LEU A O 1
ATOM 733 N N . ASP A 1 105 ? 11.508 -10.188 -22.462 1.00 89.38 105 ASP A N 1
ATOM 734 C CA . ASP A 1 105 ? 12.075 -11.510 -22.154 1.00 89.38 105 ASP A CA 1
ATOM 735 C C . ASP A 1 105 ? 13.158 -11.379 -21.062 1.00 89.38 105 ASP A C 1
ATOM 737 O O . ASP A 1 105 ? 14.099 -10.598 -21.241 1.0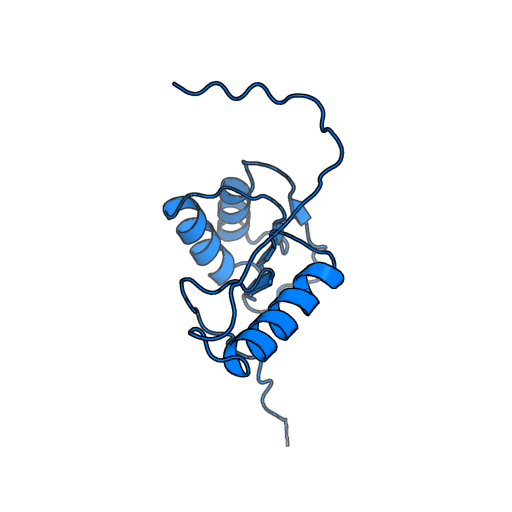0 89.38 105 ASP A O 1
ATOM 741 N N . PRO A 1 106 ? 13.072 -12.133 -19.949 1.00 86.94 106 PRO A N 1
ATOM 742 C CA . PRO A 1 106 ? 14.064 -12.090 -18.874 1.00 86.94 106 PRO A CA 1
ATOM 743 C C . PRO A 1 106 ? 15.488 -12.484 -19.286 1.00 86.94 106 PRO A C 1
ATOM 745 O O . PRO A 1 106 ? 16.422 -12.175 -18.555 1.00 86.94 106 PRO A O 1
ATOM 748 N N . ASN A 1 107 ? 15.668 -13.202 -20.398 1.00 87.00 107 ASN A N 1
ATOM 749 C CA . ASN A 1 107 ? 16.995 -13.609 -20.872 1.00 87.00 107 ASN A CA 1
ATOM 750 C C . ASN A 1 107 ? 17.676 -12.534 -21.730 1.00 87.00 107 ASN A C 1
ATOM 752 O O . ASN A 1 107 ? 18.888 -12.599 -21.926 1.00 87.00 107 ASN A O 1
ATOM 756 N N . ASP A 1 108 ? 16.904 -11.561 -22.220 1.00 91.69 108 ASP A N 1
ATOM 757 C CA . ASP A 1 108 ? 17.387 -10.495 -23.100 1.00 91.69 108 ASP A CA 1
ATOM 758 C C . ASP A 1 108 ? 17.518 -9.143 -22.374 1.00 91.69 108 ASP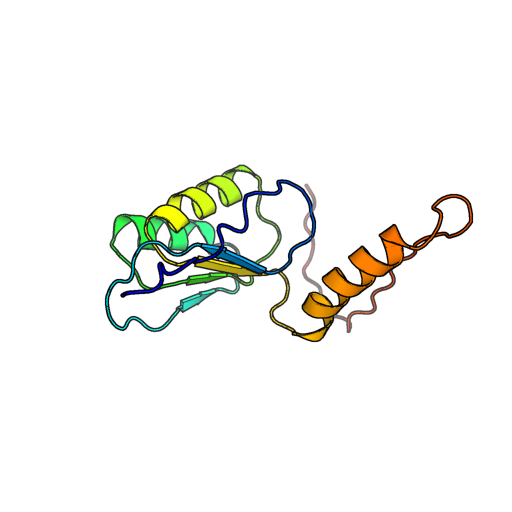 A C 1
ATOM 760 O O . ASP A 1 108 ? 18.143 -8.222 -22.903 1.00 91.69 108 ASP A O 1
ATOM 764 N N . TRP A 1 109 ? 16.927 -9.003 -21.177 1.00 87.75 109 TRP A N 1
ATOM 765 C CA . TRP A 1 109 ? 16.842 -7.736 -20.443 1.00 87.75 109 TRP A CA 1
ATOM 766 C C . TRP A 1 109 ? 17.147 -7.879 -18.949 1.00 87.75 109 TRP A C 1
ATOM 768 O O . TRP A 1 109 ? 16.484 -8.629 -18.235 1.00 87.75 109 TRP A O 1
ATOM 778 N N . ASP A 1 110 ? 18.068 -7.046 -18.459 1.00 87.56 110 ASP A N 1
ATOM 779 C CA . ASP A 1 110 ? 18.379 -6.901 -17.035 1.00 87.56 110 ASP A CA 1
ATOM 780 C C . ASP A 1 110 ? 17.586 -5.752 -16.390 1.00 87.56 110 ASP A C 1
ATOM 782 O O . ASP A 1 110 ? 17.411 -4.677 -16.973 1.00 87.56 110 ASP A O 1
ATOM 786 N N . ALA A 1 111 ? 17.127 -5.956 -15.152 1.00 88.12 111 ALA A N 1
ATOM 787 C CA . ALA A 1 111 ? 16.396 -4.951 -14.384 1.00 88.12 111 ALA A CA 1
ATOM 788 C C . ALA A 1 111 ? 17.259 -4.373 -13.251 1.00 88.12 111 ALA A C 1
ATOM 790 O O . ALA A 1 111 ? 17.599 -5.070 -12.295 1.00 88.12 111 ALA A O 1
ATOM 791 N N . GLU A 1 112 ? 17.542 -3.071 -13.311 1.00 88.44 112 GLU A N 1
ATOM 792 C CA . GLU A 1 112 ? 18.269 -2.338 -12.268 1.00 88.44 112 GLU A CA 1
ATOM 793 C C . GLU A 1 112 ? 17.410 -1.212 -11.672 1.00 88.44 112 GLU A C 1
ATOM 795 O O . GLU A 1 112 ? 16.717 -0.483 -12.384 1.00 88.44 112 GLU A O 1
ATOM 800 N N . VAL A 1 113 ? 17.456 -1.044 -10.344 1.00 87.06 113 VAL A N 1
ATOM 801 C CA . VAL A 1 113 ? 16.684 -0.021 -9.619 1.00 87.06 113 VAL A CA 1
ATOM 802 C C . VAL 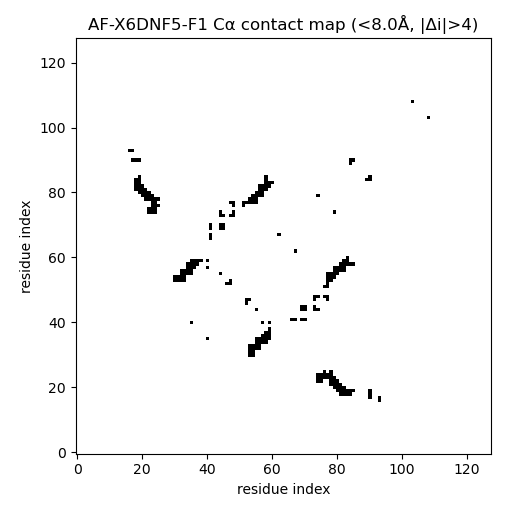A 1 113 ? 17.633 0.965 -8.944 1.00 87.06 113 VAL A C 1
ATOM 804 O O . VAL A 1 113 ? 18.338 0.618 -7.999 1.00 87.06 113 VAL A O 1
ATOM 807 N N . PHE A 1 114 ? 17.603 2.225 -9.382 1.00 87.31 114 PHE A N 1
ATOM 808 C CA . PHE A 1 114 ? 18.403 3.306 -8.806 1.00 87.31 114 PHE A CA 1
ATOM 809 C C . PHE A 1 114 ? 17.532 4.302 -8.042 1.00 87.31 114 PHE A C 1
ATOM 811 O O . PHE A 1 114 ? 16.478 4.726 -8.512 1.00 87.31 114 PHE A O 1
ATOM 818 N N . GLY A 1 115 ? 18.002 4.730 -6.870 1.00 80.00 115 GLY A N 1
ATOM 819 C CA . GLY A 1 115 ? 17.340 5.750 -6.065 1.00 80.00 115 GLY A CA 1
ATOM 820 C C . GLY A 1 115 ? 18.351 6.731 -5.492 1.00 80.00 115 GLY A C 1
ATOM 821 O O . GLY A 1 115 ? 19.332 6.330 -4.869 1.00 80.00 115 GLY A O 1
ATOM 822 N N . ARG A 1 116 ? 18.100 8.030 -5.663 1.00 77.75 116 ARG A N 1
ATOM 823 C CA . ARG A 1 116 ? 18.860 9.087 -4.993 1.00 77.75 116 ARG A CA 1
ATOM 824 C C . ARG A 1 116 ? 17.932 9.810 -4.032 1.00 77.75 116 ARG A C 1
ATOM 826 O O . ARG A 1 116 ? 16.977 10.456 -4.447 1.00 77.75 116 ARG A O 1
ATOM 833 N N . HIS A 1 117 ? 18.245 9.716 -2.750 1.00 76.19 117 HIS A N 1
ATOM 834 C CA . HIS A 1 117 ? 17.588 10.502 -1.717 1.00 76.19 117 HIS A CA 1
ATOM 835 C C . HIS A 1 117 ? 18.484 11.693 -1.382 1.00 76.19 117 HIS A C 1
ATOM 837 O O . HIS A 1 117 ? 19.712 11.579 -1.409 1.00 76.19 117 HIS A O 1
ATOM 843 N N . HIS A 1 118 ? 17.888 12.844 -1.070 1.00 77.12 118 HIS A N 1
ATOM 844 C CA . HIS A 1 118 ? 18.657 13.924 -0.461 1.00 77.12 118 HIS A CA 1
ATOM 845 C C . HIS A 1 118 ? 19.263 13.424 0.858 1.00 77.12 118 HIS A C 1
ATOM 847 O O . HIS A 1 118 ? 18.617 12.626 1.545 1.00 77.12 118 HIS A O 1
ATOM 853 N N . PRO A 1 119 ? 20.473 13.872 1.235 1.00 70.44 119 PRO A N 1
ATOM 854 C CA . PRO A 1 119 ? 21.047 13.528 2.527 1.00 70.44 119 PRO A CA 1
ATOM 855 C C . PRO A 1 119 ? 20.071 13.912 3.643 1.00 70.44 119 PRO A C 1
ATOM 857 O O . PRO A 1 119 ? 19.794 15.090 3.867 1.00 70.44 119 PRO A O 1
ATOM 860 N N . GLY A 1 120 ? 19.510 12.908 4.313 1.00 58.50 120 GLY A N 1
ATOM 861 C CA . GLY A 1 120 ? 18.709 13.114 5.511 1.00 58.50 120 GLY A CA 1
ATOM 862 C C . GLY A 1 120 ? 19.611 13.373 6.723 1.00 58.50 120 GLY A C 1
ATOM 863 O O . GLY A 1 120 ? 20.783 12.982 6.716 1.00 58.50 120 GLY A O 1
ATOM 864 N N . PRO A 1 121 ? 19.098 13.995 7.798 1.00 52.09 121 PRO A N 1
ATOM 865 C CA . PRO A 1 121 ? 19.818 14.029 9.064 1.00 52.09 121 PRO A CA 1
ATOM 866 C C . PRO A 1 121 ? 20.104 12.592 9.528 1.00 52.09 121 PRO A C 1
ATOM 868 O O . PRO A 1 121 ? 19.206 11.747 9.537 1.00 52.09 121 PRO A O 1
ATOM 871 N N . ARG A 1 122 ? 21.365 12.317 9.893 1.00 44.16 122 ARG A N 1
ATOM 872 C CA . ARG A 1 122 ? 21.848 10.999 10.339 1.00 44.16 122 ARG A CA 1
ATOM 873 C C . ARG A 1 122 ? 20.950 10.451 11.452 1.00 44.16 122 ARG A C 1
ATOM 875 O O . ARG A 1 122 ? 20.988 10.955 12.573 1.00 44.16 122 ARG A O 1
ATOM 882 N N . ARG A 1 123 ? 20.171 9.402 11.178 1.00 48.62 123 ARG A N 1
ATOM 883 C CA . ARG A 1 123 ? 19.636 8.550 12.245 1.00 48.62 123 ARG A CA 1
ATOM 884 C C . ARG A 1 123 ? 20.697 7.499 12.527 1.00 48.62 123 ARG A C 1
ATOM 886 O O . ARG A 1 123 ? 20.898 6.650 11.681 1.00 48.62 123 ARG A O 1
ATOM 893 N N . GLN A 1 124 ? 21.385 7.615 13.666 1.00 39.62 124 GLN A N 1
ATOM 894 C CA . GLN A 1 124 ? 22.334 6.608 14.141 1.00 39.62 124 GLN A CA 1
ATOM 895 C C . GLN A 1 124 ? 21.607 5.269 14.318 1.00 39.62 124 GLN A C 1
ATOM 897 O O . GLN A 1 124 ? 20.851 5.052 15.262 1.00 39.62 124 GLN A O 1
ATOM 902 N N . ASP A 1 125 ? 21.827 4.397 13.359 1.00 37.31 125 ASP A N 1
ATOM 903 C CA . ASP A 1 125 ? 21.520 2.986 13.317 1.00 37.31 125 ASP A CA 1
ATOM 904 C C . ASP A 1 125 ? 22.415 2.256 14.332 1.00 37.31 125 ASP A C 1
ATOM 906 O O . ASP A 1 125 ? 23.545 1.862 14.058 1.00 37.31 125 ASP A O 1
ATOM 910 N N . ARG A 1 126 ? 21.906 2.112 15.563 1.00 29.23 126 ARG A N 1
ATOM 911 C CA . ARG A 1 126 ? 22.450 1.182 16.558 1.00 29.23 126 ARG A CA 1
ATOM 912 C C . ARG A 1 126 ? 22.016 -0.233 16.159 1.00 29.23 126 ARG A C 1
ATOM 914 O O . ARG A 1 126 ? 20.935 -0.674 16.538 1.00 29.23 126 ARG A O 1
ATOM 921 N N . VAL A 1 127 ? 22.848 -0.903 15.367 1.00 32.91 127 VAL A N 1
ATOM 922 C CA . VAL A 1 127 ? 22.840 -2.365 15.226 1.00 32.91 127 VAL A CA 1
ATOM 923 C C . VAL A 1 127 ? 23.449 -2.941 16.507 1.00 32.91 127 VAL A C 1
ATOM 925 O O . VAL A 1 127 ? 24.521 -2.503 16.929 1.00 32.91 127 VAL A O 1
ATOM 928 N N . ALA A 1 128 ? 22.723 -3.851 17.151 1.00 30.41 128 ALA A N 1
ATOM 929 C CA . ALA A 1 128 ? 23.227 -4.769 18.167 1.00 30.41 128 ALA A CA 1
ATOM 930 C C . ALA A 1 128 ? 23.207 -6.177 17.570 1.00 30.41 128 ALA A C 1
ATOM 932 O O . ALA A 1 128 ? 22.280 -6.431 16.764 1.00 30.41 128 ALA A O 1
#

Secondary structure (DSSP, 8-state):
-PPP---------TTS--SEEEE--S--S-PPPEEE-STTHHHHHHHHHHHT---EEE------HHHHHHHHHHTTTS-EEEES---HHHHHHHHHHHHHHHHS-TTT--------------------

Foldseek 3Di:
DDDPPCPDCPDDPPPADQQKDKADAPDDDDADEDEDDDPCQLVVLLVCLVPVHAAYEYQYDDDDPVSVVSNVVSSNRHIYIYGVDPDPVSNVVSVVVVVVVVVDDPVVDDDDDDDDDDDDDDDPPPDD

pLDDT: mean 70.06, std 20.48, range [27.62, 92.0]

Nearest PDB structures (foldseek):
  2duw-assembly1_A  TM=5.403E-01  e=1.003E+00  Klebsiella pneumoniae
  8kc8-assembly1_A  TM=5.591E-01  e=1.309E+00  synthetic construct
  2q2q-assembly1_C  TM=4.530E-01  e=7.691E-01  Pseudomonas putida
  2q2v-assembly2_D  TM=4.251E-01  e=5.896E-01  Pseudomonas putida
  6c7h-assembly1_A  TM=3.314E-01  e=4.944E+00  synthetic construct

Sequence (128 aa):
MRRPNGLSQTAERAGALTPVQFRTAGGGPACQPVVLAGRLSNTLARLCAARGGPALVIGSTGFDAAELADIAEAAKTVAILRSSSFSVGPNMLVGLVEEASRALDPNDWDAEVFGRHHPGPRRQDRVA

Mean predicted aligned error: 12.69 Å

Radius of gyration: 18.18 Å; Cα contacts (8 Å, |Δi|>4): 126; chains: 1; bounding box: 56×28×44 Å

Solvent-accessible surface area (backbone atoms only — not comparable to full-atom values): 8213 Å² total; per-re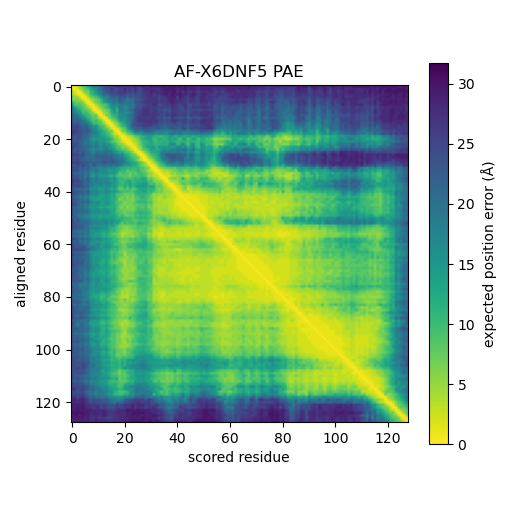sidue (Å²): 137,83,79,80,84,75,74,76,77,79,66,89,61,89,88,65,84,66,49,69,46,78,38,74,21,83,92,73,80,95,52,72,66,47,78,38,82,47,91,62,49,46,64,50,38,47,50,27,38,75,70,74,44,55,30,37,36,37,50,50,75,89,75,53,76,65,49,49,48,48,40,56,58,18,23,64,64,22,32,34,38,35,24,76,56,92,52,66,63,68,58,51,46,50,56,53,50,55,53,50,60,73,75,49,57,76,92,83,52,86,89,82,88,85,84,86,74,78,90,69,84,86,76,85,79,81,82,129